Protein AF-A0AA95KIW7-F1 (afdb_monomer_lite)

Foldseek 3Di:
DDDDDDDDDDDDDDDPCPDDDDPPVPQDWADDDPLLVVLVCVVQVPDPVFDWDWTWTDPPPPNDDDQQIKIWTAGPPPRPDIGIDGQHPVSVVVSVVD

pLDDT: mean 78.51, std 19.01, range [38.72, 96.56]

Organism: NCBI:txid3080823

Structure (mmCIF, N/CA/C/O backbone):
data_AF-A0AA95KIW7-F1
#
_entry.id   AF-A0AA95KIW7-F1
#
loop_
_atom_site.group_PDB
_atom_site.id
_atom_site.type_symbol
_atom_site.label_atom_id
_atom_site.label_alt_id
_atom_site.label_comp_id
_atom_site.label_asym_id
_atom_site.label_entity_id
_atom_site.label_seq_id
_atom_site.pdbx_PDB_ins_code
_atom_site.Cartn_x
_atom_site.Cartn_y
_atom_site.Cartn_z
_atom_site.occupancy
_atom_site.B_iso_or_equiv
_atom_site.auth_seq_id
_atom_site.auth_comp_id
_atom_site.auth_asym_id
_atom_site.auth_atom_id
_atom_site.pdbx_PDB_model_num
ATOM 1 N N . MET A 1 1 ? 50.594 -19.510 -56.020 1.00 43.12 1 MET A N 1
ATOM 2 C CA . MET A 1 1 ? 49.807 -18.565 -55.201 1.00 43.12 1 MET A CA 1
ATOM 3 C C . MET A 1 1 ? 48.523 -19.266 -54.789 1.00 43.12 1 MET A C 1
ATOM 5 O O . MET A 1 1 ? 47.662 -19.480 -55.627 1.00 43.12 1 MET A O 1
ATOM 9 N N . ARG A 1 2 ? 48.451 -19.752 -53.548 1.00 44.19 2 ARG A N 1
ATOM 10 C CA . ARG A 1 2 ? 47.260 -20.394 -52.978 1.00 44.19 2 ARG A CA 1
ATOM 11 C C . ARG A 1 2 ? 46.838 -19.567 -51.773 1.00 44.19 2 ARG A C 1
ATOM 13 O O . ARG A 1 2 ? 47.629 -19.457 -50.846 1.00 44.19 2 ARG A O 1
ATOM 20 N N . SER A 1 3 ? 45.632 -19.016 -51.808 1.00 38.72 3 SER A N 1
ATOM 21 C CA . SER A 1 3 ? 44.760 -18.973 -50.635 1.00 38.72 3 SER A CA 1
ATOM 22 C C . SER A 1 3 ? 43.373 -18.510 -51.061 1.00 38.72 3 SER A C 1
ATOM 24 O O . SER A 1 3 ? 43.147 -17.344 -51.368 1.00 38.72 3 SER A O 1
ATOM 26 N N . THR A 1 4 ? 42.457 -19.464 -51.116 1.00 46.97 4 THR A N 1
ATOM 27 C CA . THR A 1 4 ? 41.015 -19.247 -51.004 1.00 46.97 4 THR A CA 1
ATOM 28 C C . THR A 1 4 ? 40.583 -19.606 -49.586 1.00 46.97 4 THR A C 1
ATOM 30 O O . THR A 1 4 ? 41.243 -20.430 -48.954 1.00 46.97 4 THR A O 1
ATOM 33 N N . VAL A 1 5 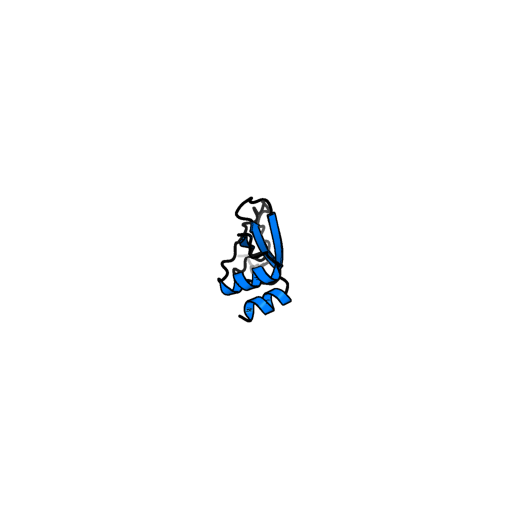? 39.392 -19.116 -49.211 1.00 44.31 5 VAL A N 1
ATOM 34 C CA . VAL A 1 5 ? 38.537 -19.530 -48.072 1.00 44.31 5 VAL A CA 1
ATOM 35 C C . VAL A 1 5 ? 38.799 -18.708 -46.791 1.00 44.31 5 VAL A C 1
ATOM 37 O O . VAL A 1 5 ? 39.944 -18.488 -46.433 1.00 44.31 5 VAL A O 1
ATOM 40 N N . CYS A 1 6 ? 37.826 -18.168 -46.046 1.00 42.78 6 CYS A N 1
ATOM 41 C CA . CYS A 1 6 ? 36.367 -18.313 -46.012 1.00 42.78 6 CYS A CA 1
ATOM 42 C C . CYS A 1 6 ? 35.715 -16.993 -45.559 1.00 42.78 6 CYS A C 1
ATOM 44 O O . CYS A 1 6 ? 36.309 -16.239 -44.791 1.00 42.78 6 CYS A O 1
ATOM 46 N N . LEU A 1 7 ? 34.469 -16.770 -45.973 1.00 45.66 7 LEU A N 1
ATOM 47 C CA . LEU A 1 7 ? 33.577 -15.706 -45.509 1.00 45.66 7 LEU A CA 1
ATOM 48 C C . LEU A 1 7 ? 33.305 -15.841 -44.000 1.00 45.66 7 LEU A C 1
ATOM 50 O O . LEU A 1 7 ? 32.791 -16.864 -43.548 1.00 45.66 7 LEU A O 1
ATOM 54 N N . GLY A 1 8 ? 33.627 -14.800 -43.230 1.00 45.19 8 GLY A N 1
ATOM 55 C CA . GLY A 1 8 ? 33.274 -14.691 -41.815 1.00 45.19 8 GLY A CA 1
ATOM 56 C C . GLY A 1 8 ? 31.773 -14.458 -41.640 1.00 45.19 8 GLY A C 1
ATOM 57 O O . GLY A 1 8 ? 31.283 -13.348 -41.828 1.00 45.19 8 GLY A O 1
ATOM 58 N N . LEU A 1 9 ? 31.053 -15.526 -41.304 1.00 50.41 9 LEU A N 1
ATOM 59 C CA . LEU A 1 9 ? 29.640 -15.538 -40.926 1.00 50.41 9 LEU A CA 1
ATOM 60 C C . LEU A 1 9 ? 29.429 -14.774 -39.594 1.00 50.41 9 LEU A C 1
ATOM 62 O O . LEU A 1 9 ? 30.190 -15.013 -38.653 1.00 50.41 9 LEU A O 1
ATOM 66 N N . PRO A 1 10 ? 28.416 -13.893 -39.456 1.00 52.34 10 PRO A N 1
ATOM 67 C CA . PRO A 1 10 ? 28.170 -13.173 -38.212 1.00 52.34 10 PRO A CA 1
ATOM 68 C C . PRO A 1 10 ? 27.380 -14.070 -37.250 1.00 52.34 10 PRO A C 1
ATOM 70 O O . PRO A 1 10 ? 26.195 -14.326 -37.459 1.00 52.34 10 PRO A O 1
ATOM 73 N N . LEU A 1 11 ? 28.024 -14.556 -36.187 1.00 43.88 11 LEU A N 1
ATOM 74 C CA . LEU A 1 11 ? 27.337 -15.283 -35.120 1.00 43.88 11 LEU A CA 1
ATOM 75 C C . LEU A 1 11 ? 26.895 -14.295 -34.031 1.00 43.88 11 LEU A C 1
ATOM 77 O O . LEU A 1 11 ? 27.637 -13.980 -33.104 1.00 43.88 11 LEU A O 1
ATOM 81 N N . ILE A 1 12 ? 25.672 -13.792 -34.160 1.00 58.78 12 ILE A N 1
ATOM 82 C CA . ILE A 1 12 ? 24.940 -13.161 -33.059 1.00 58.78 12 ILE A CA 1
ATOM 83 C C . ILE A 1 12 ? 24.338 -14.298 -32.230 1.00 58.78 12 ILE A C 1
ATOM 85 O O . ILE A 1 12 ? 23.414 -14.942 -32.715 1.00 58.78 12 ILE A O 1
ATOM 89 N N . LEU A 1 13 ? 24.824 -14.554 -31.010 1.00 40.91 13 LEU A N 1
ATOM 90 C CA . LEU A 1 13 ? 24.014 -15.215 -29.978 1.00 40.91 13 LEU A CA 1
ATOM 91 C C . LEU A 1 13 ? 24.609 -15.021 -28.572 1.00 40.91 13 LEU A C 1
ATOM 93 O O . LEU A 1 13 ? 25.554 -15.693 -28.182 1.00 40.91 13 LEU A O 1
ATOM 97 N N . SER A 1 14 ? 24.023 -14.056 -27.856 1.00 51.09 14 SER A N 1
ATOM 98 C CA . SER A 1 14 ? 23.753 -14.024 -26.408 1.00 51.09 14 SER A CA 1
ATOM 99 C C . SER A 1 14 ? 24.753 -14.654 -25.427 1.00 51.09 14 SER A C 1
ATOM 101 O O . SER A 1 14 ? 24.881 -15.871 -25.382 1.00 51.09 14 SER A O 1
ATOM 103 N N . LEU A 1 15 ? 25.225 -13.852 -24.467 1.00 46.22 15 LEU A N 1
ATOM 104 C CA . LEU A 1 15 ? 24.815 -14.005 -23.062 1.00 46.22 15 LEU A CA 1
ATOM 105 C C . LEU A 1 15 ? 25.258 -12.757 -22.287 1.00 46.22 15 LEU A C 1
ATOM 107 O O . LEU A 1 15 ? 26.436 -12.588 -21.981 1.00 46.22 15 LEU A O 1
ATOM 111 N N . ALA A 1 16 ? 24.322 -11.857 -21.982 1.00 50.41 16 ALA A N 1
ATOM 112 C CA . ALA A 1 16 ? 24.562 -10.840 -20.968 1.00 50.41 16 ALA A CA 1
ATOM 113 C C . ALA A 1 16 ? 24.637 -11.560 -19.616 1.00 50.41 16 ALA A C 1
ATOM 115 O O . ALA A 1 16 ? 23.622 -11.815 -18.973 1.00 50.41 16 ALA A O 1
ATOM 116 N N . ILE A 1 17 ? 25.845 -11.952 -19.218 1.00 53.81 17 ILE A N 1
ATOM 117 C CA . ILE A 1 17 ? 26.122 -12.381 -17.853 1.00 53.81 17 ILE A CA 1
ATOM 118 C C . ILE A 1 17 ? 26.150 -11.094 -17.031 1.00 53.81 17 ILE A C 1
ATOM 120 O O . ILE A 1 17 ? 27.190 -10.456 -16.897 1.00 53.81 17 ILE A O 1
ATOM 124 N N . PHE A 1 18 ? 24.991 -10.671 -16.527 1.00 52.19 18 PHE A N 1
ATOM 125 C CA . PHE A 1 18 ? 24.966 -9.789 -15.368 1.00 52.19 18 PHE A CA 1
ATOM 126 C C . PHE A 1 18 ? 25.319 -10.662 -14.161 1.00 52.19 18 PHE A C 1
ATOM 128 O O . PHE A 1 18 ? 24.531 -11.551 -13.824 1.00 52.19 18 PHE A O 1
ATOM 135 N N . PRO A 1 19 ? 26.506 -10.497 -13.544 1.00 49.03 19 PRO A N 1
ATOM 136 C CA . PRO A 1 19 ? 26.845 -11.258 -12.358 1.00 49.03 19 PRO A CA 1
ATOM 137 C C . PRO A 1 19 ? 25.827 -10.933 -11.266 1.00 49.03 19 PRO A C 1
ATOM 139 O O . PRO A 1 19 ? 25.657 -9.793 -10.837 1.00 49.03 19 PRO A O 1
ATOM 142 N N . SER A 1 20 ? 25.129 -11.981 -10.846 1.00 58.53 20 SER A N 1
ATOM 143 C CA . SER A 1 20 ? 24.309 -12.032 -9.652 1.00 58.53 20 SER A CA 1
ATOM 144 C C . SER A 1 20 ? 25.179 -11.726 -8.435 1.00 58.53 20 SER A C 1
ATOM 146 O O . SER A 1 20 ? 25.862 -12.602 -7.907 1.00 58.53 20 SER A O 1
ATOM 148 N N . SER A 1 21 ? 25.148 -10.486 -7.970 1.00 47.22 21 SER A N 1
ATOM 149 C CA . SER A 1 21 ? 25.673 -10.121 -6.660 1.00 47.22 21 SER A CA 1
ATOM 150 C C . SER A 1 21 ? 24.681 -9.180 -6.001 1.00 47.22 21 SER A C 1
ATOM 152 O O . SER A 1 21 ? 24.646 -7.991 -6.303 1.00 47.22 21 SER A O 1
ATOM 154 N N . SER A 1 22 ? 23.839 -9.778 -5.150 1.00 53.31 22 SER A N 1
ATOM 155 C CA . SER A 1 22 ? 22.996 -9.131 -4.141 1.00 53.31 22 SER A CA 1
ATOM 156 C C . SER A 1 22 ? 22.334 -7.839 -4.615 1.00 53.31 22 SER A C 1
ATOM 158 O O . SER A 1 22 ? 22.822 -6.744 -4.336 1.00 53.31 22 SER A O 1
ATOM 160 N N . MET A 1 23 ? 21.190 -7.971 -5.288 1.00 48.25 23 MET A N 1
ATOM 161 C CA . MET A 1 23 ? 20.262 -6.860 -5.450 1.00 48.25 23 MET A CA 1
ATOM 162 C C . MET A 1 23 ? 19.826 -6.460 -4.038 1.00 48.25 23 MET A C 1
ATOM 164 O O . MET A 1 23 ? 18.885 -7.022 -3.483 1.00 48.25 23 MET A O 1
ATOM 168 N N . ALA A 1 24 ? 20.550 -5.527 -3.412 1.00 45.06 24 ALA A N 1
ATOM 169 C CA . ALA A 1 24 ? 19.929 -4.630 -2.460 1.00 45.06 24 ALA A CA 1
ATOM 170 C C . ALA A 1 24 ? 18.703 -4.141 -3.217 1.00 45.06 24 ALA A C 1
ATOM 172 O O . ALA A 1 24 ? 18.863 -3.492 -4.249 1.00 45.06 24 ALA A O 1
ATOM 173 N N . ALA A 1 25 ? 17.516 -4.613 -2.830 1.00 52.12 25 ALA A N 1
ATOM 174 C CA . ALA A 1 25 ? 16.284 -4.192 -3.461 1.00 52.12 25 ALA A CA 1
ATOM 175 C C . ALA A 1 25 ? 16.282 -2.676 -3.309 1.00 52.12 25 ALA A C 1
ATOM 177 O O . ALA A 1 25 ? 16.066 -2.164 -2.209 1.00 52.12 25 ALA A O 1
ATOM 178 N N . ILE A 1 26 ? 16.665 -1.964 -4.371 1.00 52.75 26 ILE A N 1
ATOM 179 C CA . ILE A 1 26 ? 16.582 -0.518 -4.405 1.00 52.75 26 ILE A CA 1
ATOM 180 C C . ILE A 1 26 ? 15.091 -0.308 -4.258 1.00 52.75 26 ILE A C 1
ATOM 182 O O . ILE A 1 26 ? 14.323 -0.665 -5.137 1.00 52.75 26 ILE A O 1
ATOM 186 N N . LYS A 1 27 ? 14.645 0.093 -3.074 1.00 63.16 27 LYS A N 1
ATOM 187 C CA . LYS A 1 27 ? 13.221 0.216 -2.815 1.00 63.16 27 LYS A CA 1
ATOM 188 C C . LYS A 1 27 ? 12.764 1.469 -3.545 1.00 63.16 27 LYS A C 1
ATOM 190 O O . LYS A 1 27 ? 12.904 2.573 -3.020 1.00 63.16 27 LYS A O 1
ATOM 195 N N . ALA A 1 28 ? 12.336 1.318 -4.793 1.00 79.25 28 ALA A N 1
ATOM 196 C CA . ALA A 1 28 ? 11.876 2.432 -5.595 1.00 79.25 28 ALA A CA 1
ATOM 197 C C . ALA A 1 28 ? 10.558 2.921 -4.988 1.00 79.25 28 ALA A C 1
ATOM 199 O O . ALA A 1 28 ? 9.588 2.184 -4.866 1.00 79.25 28 ALA A O 1
ATOM 200 N N . THR A 1 29 ? 10.552 4.157 -4.496 1.00 86.38 29 THR A N 1
ATOM 201 C CA . THR A 1 29 ? 9.348 4.765 -3.926 1.00 86.38 29 THR A CA 1
ATOM 202 C C . THR A 1 29 ? 8.664 5.592 -5.000 1.00 86.38 29 THR A C 1
ATOM 204 O O . THR A 1 29 ? 9.269 6.519 -5.541 1.00 86.38 29 THR A O 1
ATOM 207 N N . LEU A 1 30 ? 7.398 5.293 -5.285 1.00 89.62 30 LEU A N 1
ATOM 208 C CA . LEU A 1 30 ? 6.594 6.081 -6.209 1.00 89.62 30 LEU A CA 1
ATOM 209 C C . LEU A 1 30 ? 6.140 7.381 -5.556 1.00 89.62 30 LEU A C 1
ATOM 211 O O . LEU A 1 30 ? 5.604 7.401 -4.444 1.00 89.62 30 LEU A O 1
ATOM 215 N N . LYS A 1 31 ? 6.290 8.480 -6.296 1.00 87.88 31 LYS A N 1
ATOM 216 C CA . LYS A 1 31 ? 5.654 9.748 -5.953 1.00 87.88 31 LYS A CA 1
ATOM 217 C C . LYS A 1 31 ? 4.216 9.729 -6.463 1.00 87.88 31 LYS A C 1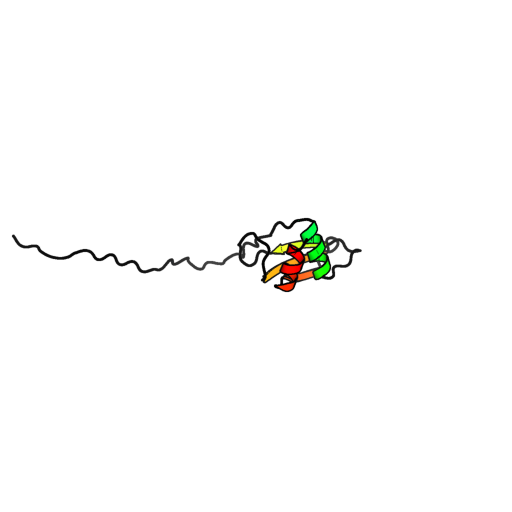
ATOM 219 O O . LYS A 1 31 ? 3.982 9.794 -7.665 1.00 87.88 31 LYS A O 1
ATOM 224 N N . ILE A 1 32 ? 3.266 9.671 -5.540 1.00 89.94 32 ILE A N 1
ATOM 225 C CA . ILE A 1 32 ? 1.831 9.733 -5.833 1.00 89.94 32 ILE A CA 1
ATOM 226 C C . ILE A 1 32 ? 1.283 11.144 -5.598 1.00 89.94 32 ILE A C 1
ATOM 228 O O . ILE A 1 32 ? 1.873 11.952 -4.879 1.00 89.94 32 ILE A O 1
ATOM 232 N N . THR A 1 33 ? 0.148 11.455 -6.219 1.00 91.00 33 THR A N 1
ATOM 233 C CA . THR A 1 33 ? -0.576 12.712 -5.972 1.00 91.00 33 THR A CA 1
ATOM 234 C C . THR A 1 33 ? -1.392 12.645 -4.675 1.00 91.00 33 THR A C 1
ATOM 236 O O . THR A 1 33 ? -1.743 11.561 -4.209 1.00 91.00 33 THR A O 1
ATOM 239 N N . ALA A 1 34 ? -1.771 13.801 -4.117 1.00 89.62 34 ALA A N 1
ATOM 240 C CA . ALA A 1 34 ? -2.591 13.875 -2.899 1.00 89.62 34 ALA A CA 1
ATOM 241 C C . ALA A 1 34 ? -3.971 13.195 -3.051 1.00 89.62 34 ALA A C 1
ATOM 243 O O . ALA A 1 34 ? -4.490 12.588 -2.108 1.00 89.62 34 ALA A O 1
ATOM 244 N N . ASN A 1 35 ? -4.558 13.250 -4.252 1.00 90.75 35 ASN A N 1
ATOM 245 C CA . ASN A 1 35 ? -5.825 12.581 -4.550 1.00 90.75 35 ASN A CA 1
ATOM 246 C C . ASN A 1 35 ? -5.656 11.057 -4.529 1.00 90.75 35 ASN A C 1
ATOM 248 O O . ASN A 1 35 ? -6.430 10.359 -3.873 1.00 90.75 35 ASN A O 1
ATOM 252 N N . GLN A 1 36 ? -4.611 10.546 -5.189 1.00 92.31 36 GLN A N 1
ATOM 253 C CA . GLN A 1 36 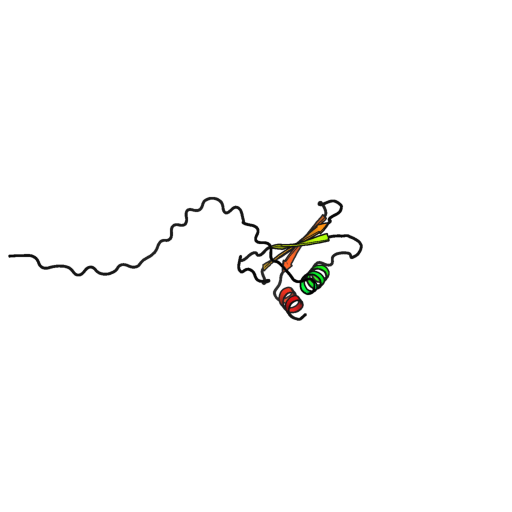? -4.291 9.116 -5.190 1.00 92.31 36 GLN A CA 1
ATOM 254 C C . GLN A 1 36 ? -3.980 8.619 -3.778 1.00 92.31 36 GLN A C 1
ATOM 256 O O . GLN A 1 36 ? -4.501 7.588 -3.364 1.00 92.31 36 GLN A O 1
ATOM 261 N N . GLU A 1 37 ? -3.210 9.386 -3.005 1.00 91.44 37 GLU A N 1
ATOM 262 C CA . GLU A 1 37 ? -2.944 9.100 -1.597 1.00 91.44 37 GLU A CA 1
ATOM 263 C C . GLU A 1 37 ? -4.243 8.965 -0.793 1.00 91.44 37 GLU A C 1
ATOM 265 O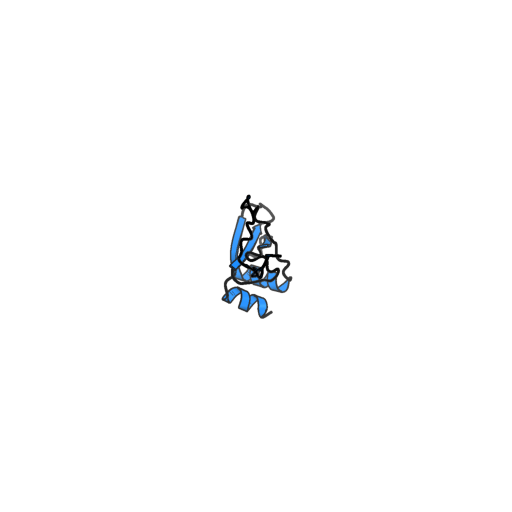 O . GLU A 1 37 ? -4.425 7.983 -0.076 1.00 91.44 37 GLU A O 1
ATOM 270 N N . THR A 1 38 ? -5.185 9.896 -0.953 1.00 91.50 38 THR A N 1
ATOM 271 C CA . THR A 1 38 ? -6.481 9.846 -0.258 1.00 91.50 38 THR A CA 1
ATOM 272 C C . THR A 1 38 ? -7.254 8.567 -0.581 1.00 91.50 38 THR A C 1
ATOM 274 O O . THR A 1 38 ? -7.850 7.955 0.309 1.00 91.50 38 THR A O 1
ATOM 277 N N . VAL A 1 39 ? -7.242 8.137 -1.843 1.00 94.00 39 VAL A N 1
ATOM 278 C CA . VAL A 1 39 ? -7.907 6.899 -2.265 1.00 94.00 39 VAL A CA 1
ATOM 279 C C . VAL A 1 39 ? -7.194 5.667 -1.712 1.00 94.00 39 VAL A C 1
ATOM 281 O O . VAL A 1 39 ? -7.856 4.787 -1.163 1.00 94.00 39 VAL A O 1
ATOM 284 N N . ILE A 1 40 ? -5.862 5.623 -1.760 1.00 93.19 40 ILE A N 1
ATOM 285 C CA . ILE A 1 40 ? -5.075 4.510 -1.211 1.00 93.19 40 ILE A CA 1
ATOM 286 C C . ILE A 1 40 ? -5.316 4.369 0.298 1.00 93.19 40 ILE A C 1
ATOM 288 O O . ILE A 1 40 ? -5.543 3.262 0.785 1.00 93.19 40 ILE A O 1
ATOM 292 N N . ARG A 1 41 ? -5.378 5.480 1.044 1.00 93.38 41 ARG A N 1
ATOM 293 C CA . ARG A 1 41 ? -5.703 5.466 2.483 1.00 93.38 41 ARG A CA 1
ATOM 294 C C . ARG A 1 41 ? -7.077 4.847 2.768 1.00 93.38 41 ARG A C 1
ATOM 296 O O . ARG A 1 41 ? -7.220 4.131 3.759 1.00 93.38 41 ARG A O 1
ATOM 303 N N . LYS A 1 42 ? -8.070 5.088 1.902 1.00 93.56 42 LYS A N 1
ATOM 304 C CA . LYS A 1 42 ? -9.407 4.472 2.000 1.00 93.56 42 LYS A CA 1
ATOM 305 C C . LYS A 1 42 ? -9.370 2.977 1.689 1.00 93.56 42 LYS A C 1
ATOM 307 O O . LYS A 1 42 ? -9.972 2.205 2.427 1.00 93.56 42 LYS A O 1
ATOM 312 N N . ILE A 1 43 ? -8.648 2.570 0.643 1.00 93.62 43 ILE A N 1
ATOM 313 C CA . ILE A 1 43 ? -8.471 1.155 0.266 1.00 93.62 43 ILE A CA 1
ATOM 314 C C . ILE A 1 43 ? -7.832 0.371 1.418 1.00 93.62 43 ILE A C 1
ATOM 316 O O . ILE A 1 43 ? -8.307 -0.699 1.782 1.00 93.62 43 ILE A O 1
ATOM 320 N N . MET A 1 44 ? -6.814 0.948 2.057 1.00 93.38 44 MET A N 1
ATOM 321 C CA . MET A 1 44 ? -6.125 0.361 3.211 1.00 93.38 44 MET A CA 1
ATOM 322 C C . MET A 1 44 ? -6.915 0.457 4.530 1.00 93.38 44 MET A C 1
ATOM 324 O O . MET A 1 44 ? -6.406 0.043 5.575 1.00 93.38 44 MET A O 1
ATOM 328 N N . ASN A 1 45 ? -8.131 1.021 4.507 1.00 93.19 45 ASN A N 1
ATOM 329 C CA . ASN A 1 45 ? -8.988 1.243 5.673 1.00 93.19 45 ASN A CA 1
ATOM 330 C C . ASN A 1 45 ? -8.229 1.873 6.861 1.00 93.19 45 ASN A C 1
ATOM 332 O O . ASN A 1 45 ? -8.262 1.379 7.994 1.00 93.19 45 ASN A O 1
ATOM 336 N N . LEU A 1 46 ? -7.459 2.933 6.586 1.00 90.25 46 LEU A N 1
ATOM 337 C CA . LEU A 1 46 ? -6.666 3.600 7.615 1.00 90.25 46 LEU A CA 1
ATOM 338 C C . LEU A 1 46 ? -7.561 4.493 8.485 1.00 90.25 46 LEU A C 1
ATOM 340 O O . LEU A 1 46 ? -8.316 5.309 7.948 1.00 90.25 46 LEU A O 1
ATOM 344 N N . PRO A 1 47 ? -7.480 4.380 9.821 1.00 86.12 47 PRO A N 1
ATOM 345 C CA . PRO A 1 47 ? -8.278 5.210 10.708 1.00 86.12 47 PRO A CA 1
ATOM 346 C C . PRO A 1 47 ? -7.821 6.675 10.644 1.00 86.12 47 PRO A C 1
ATOM 348 O O . PRO A 1 47 ? -6.630 6.976 10.664 1.00 86.12 47 PRO A O 1
ATOM 351 N N . ILE A 1 48 ? -8.788 7.594 10.588 1.00 83.75 48 ILE A N 1
ATOM 352 C CA . ILE A 1 48 ? -8.555 9.037 10.375 1.00 83.75 48 ILE A CA 1
ATOM 353 C C . ILE A 1 48 ? -7.910 9.708 11.602 1.00 83.75 48 ILE A C 1
ATOM 355 O O . ILE A 1 48 ? -7.249 10.734 11.482 1.00 83.75 48 ILE A O 1
ATOM 359 N N . ASN A 1 49 ? -8.078 9.128 12.792 1.00 85.81 49 ASN A N 1
ATOM 360 C CA . ASN A 1 49 ? -7.550 9.668 14.049 1.00 85.81 49 ASN A CA 1
ATOM 361 C C . ASN A 1 49 ? -6.060 9.360 14.287 1.00 85.81 49 ASN A C 1
ATOM 363 O O . ASN A 1 49 ? -5.497 9.830 15.275 1.00 85.81 49 ASN A O 1
ATOM 367 N N . ILE A 1 50 ? -5.425 8.574 13.415 1.00 84.00 50 ILE A N 1
ATOM 368 C CA . ILE A 1 50 ? -4.008 8.227 13.503 1.00 84.00 50 ILE A CA 1
ATOM 369 C C . ILE A 1 50 ? -3.287 8.811 12.291 1.00 84.00 50 ILE A C 1
ATOM 371 O O . ILE A 1 50 ? -3.689 8.617 11.144 1.00 84.00 50 ILE A O 1
ATOM 375 N N . ILE A 1 51 ? -2.181 9.505 12.551 1.00 87.25 51 ILE A N 1
ATOM 376 C CA . ILE A 1 51 ? -1.309 10.013 11.496 1.00 87.25 51 ILE A CA 1
ATOM 377 C C . ILE A 1 51 ? -0.469 8.843 10.980 1.00 87.25 51 ILE A C 1
ATOM 379 O O . ILE A 1 51 ? 0.334 8.272 11.718 1.00 87.25 51 ILE A O 1
ATOM 383 N N . TYR A 1 52 ? -0.671 8.491 9.711 1.00 87.62 52 TYR A N 1
ATOM 384 C CA . TYR A 1 52 ? 0.156 7.523 8.994 1.00 87.62 52 TYR A CA 1
ATOM 385 C C . TYR A 1 52 ? 0.978 8.227 7.920 1.00 87.62 52 TYR A C 1
ATOM 387 O O . TYR A 1 52 ? 0.424 8.984 7.118 1.00 87.62 52 TYR A O 1
ATOM 395 N N . THR A 1 53 ? 2.257 7.884 7.829 1.00 89.94 53 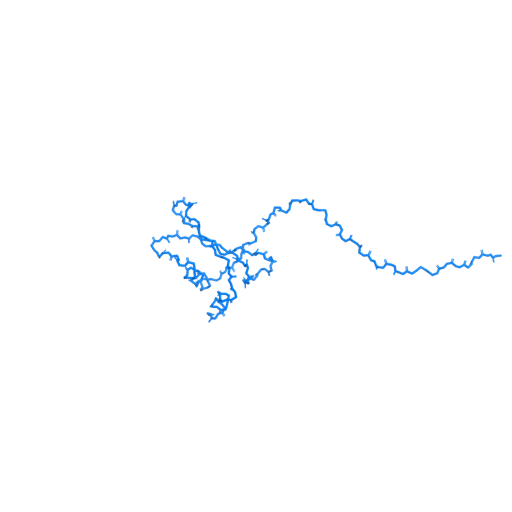THR A N 1
ATOM 396 C CA . THR A 1 53 ? 3.094 8.145 6.657 1.00 89.94 53 THR A CA 1
ATOM 397 C C . THR A 1 53 ? 2.810 7.067 5.613 1.00 89.94 53 THR A C 1
ATOM 399 O O . THR A 1 53 ? 2.994 5.885 5.905 1.00 89.94 53 THR A O 1
ATOM 402 N N . LEU A 1 54 ? 2.346 7.454 4.420 1.00 91.56 54 LEU A N 1
ATOM 403 C CA . LEU A 1 54 ? 2.083 6.533 3.312 1.00 91.56 54 LEU A CA 1
ATOM 404 C C . LEU A 1 54 ? 3.238 6.570 2.306 1.00 91.56 54 LEU A C 1
ATOM 406 O O . LEU A 1 54 ? 3.665 7.639 1.880 1.00 91.56 54 LEU A O 1
ATOM 410 N N . ILE A 1 55 ? 3.711 5.394 1.913 1.00 92.38 55 ILE A N 1
ATOM 411 C CA . ILE A 1 55 ? 4.741 5.179 0.899 1.00 92.38 55 ILE A CA 1
ATOM 412 C C . ILE A 1 55 ? 4.217 4.111 -0.056 1.00 92.38 55 ILE A C 1
ATOM 414 O O . ILE A 1 55 ? 3.643 3.125 0.394 1.00 92.38 55 ILE A O 1
ATOM 418 N N . VAL A 1 56 ? 4.428 4.269 -1.361 1.00 93.06 56 VAL A N 1
ATOM 419 C CA . VAL A 1 56 ? 4.142 3.208 -2.334 1.00 93.06 56 VAL A CA 1
ATOM 420 C C . VAL A 1 56 ? 5.455 2.702 -2.905 1.00 93.06 56 VAL A C 1
ATOM 422 O O . VAL A 1 56 ? 6.243 3.484 -3.429 1.00 93.06 56 VAL A O 1
ATOM 425 N N . ASN A 1 57 ? 5.698 1.404 -2.762 1.00 93.00 57 ASN A N 1
ATOM 426 C CA . ASN A 1 57 ? 6.831 0.724 -3.361 1.00 93.00 57 ASN A CA 1
ATOM 427 C C . ASN A 1 57 ? 6.497 0.337 -4.802 1.00 93.00 57 ASN A C 1
ATOM 429 O O . ASN A 1 57 ? 5.526 -0.389 -5.018 1.00 93.00 57 ASN A O 1
ATOM 433 N N . ASP A 1 58 ? 7.325 0.807 -5.724 1.00 91.38 58 ASP A N 1
ATOM 434 C CA . ASP A 1 58 ? 7.361 0.417 -7.127 1.00 91.38 58 ASP A CA 1
ATOM 435 C C . ASP A 1 58 ? 7.965 -0.989 -7.219 1.00 91.38 58 ASP A C 1
ATOM 437 O O . ASP A 1 58 ? 9.170 -1.180 -7.024 1.00 91.38 58 ASP A O 1
ATOM 441 N N . SER A 1 59 ? 7.117 -1.993 -7.412 1.00 88.44 59 SER A N 1
ATOM 442 C CA . SER A 1 59 ? 7.561 -3.390 -7.419 1.00 88.44 59 SER A CA 1
ATOM 443 C C . SER A 1 59 ? 8.214 -3.780 -8.746 1.00 88.44 59 SER A C 1
ATOM 445 O O . SER A 1 59 ? 9.009 -4.722 -8.775 1.00 88.44 59 SER A O 1
ATOM 447 N N . ASP A 1 60 ? 7.874 -3.087 -9.834 1.00 88.69 60 ASP A N 1
ATOM 448 C CA . ASP A 1 60 ? 8.334 -3.390 -11.192 1.00 88.69 60 ASP A CA 1
ATOM 449 C C . ASP A 1 60 ? 9.303 -2.343 -11.768 1.00 88.69 60 ASP A C 1
ATOM 451 O O . ASP A 1 60 ? 9.839 -2.537 -12.862 1.00 88.69 60 ASP A O 1
ATOM 455 N N . PHE A 1 61 ? 9.601 -1.294 -10.995 1.00 87.50 61 PHE A N 1
ATOM 456 C CA . PHE A 1 61 ? 10.568 -0.239 -11.300 1.00 87.50 61 PHE A CA 1
ATOM 457 C C . PHE A 1 61 ? 10.213 0.595 -12.534 1.00 87.50 61 PHE A C 1
ATOM 459 O O . PHE A 1 61 ? 11.100 1.164 -13.180 1.00 87.50 61 PHE A O 1
ATOM 466 N N . ASN A 1 62 ? 8.931 0.676 -12.891 1.00 87.38 62 ASN A N 1
ATOM 467 C CA . ASN A 1 62 ? 8.502 1.380 -14.096 1.00 87.38 62 ASN A CA 1
ATOM 468 C C . ASN A 1 62 ? 8.164 2.868 -13.865 1.00 87.38 62 ASN A C 1
ATOM 470 O O . ASN A 1 62 ? 7.873 3.596 -14.824 1.00 87.38 62 ASN A O 1
ATOM 474 N N . GLY A 1 63 ? 8.213 3.334 -12.612 1.00 87.56 63 GLY A N 1
ATOM 475 C CA . GLY A 1 63 ? 7.970 4.721 -12.219 1.00 87.56 63 GLY A CA 1
ATOM 476 C C . GLY A 1 63 ? 6.502 5.151 -12.279 1.00 87.56 63 GLY A C 1
ATOM 477 O O . GLY A 1 63 ? 6.212 6.348 -12.206 1.00 87.56 63 GLY A O 1
ATOM 478 N N . LYS A 1 64 ? 5.567 4.211 -12.435 1.00 89.19 64 LYS A N 1
ATOM 479 C CA . LYS A 1 64 ? 4.123 4.444 -12.516 1.00 89.19 64 LYS A CA 1
ATOM 480 C C . LYS A 1 64 ? 3.395 3.511 -11.559 1.00 89.19 64 LYS A C 1
ATOM 482 O O . LYS A 1 64 ? 3.829 2.401 -11.304 1.00 89.19 64 LYS A O 1
ATOM 487 N N . LEU A 1 65 ? 2.235 3.960 -11.091 1.00 90.81 65 LEU A N 1
ATOM 488 C CA . LEU A 1 65 ? 1.391 3.162 -10.214 1.00 90.81 65 LEU A CA 1
ATOM 489 C C . LEU A 1 65 ? 0.713 2.024 -10.989 1.00 90.81 65 LEU A C 1
ATOM 491 O O . LEU A 1 65 ? -0.114 2.285 -11.867 1.00 90.81 65 LEU A O 1
ATOM 495 N N . ASN A 1 66 ? 1.029 0.783 -10.638 1.00 93.06 66 ASN A N 1
ATOM 496 C CA . ASN A 1 66 ? 0.556 -0.417 -11.313 1.00 93.06 66 ASN A CA 1
ATOM 497 C C . ASN A 1 66 ? 0.122 -1.521 -10.348 1.00 93.06 66 ASN A C 1
ATOM 499 O O . ASN A 1 66 ? 0.271 -1.463 -9.128 1.00 93.06 66 ASN A O 1
ATOM 503 N N . VAL A 1 67 ? -0.488 -2.5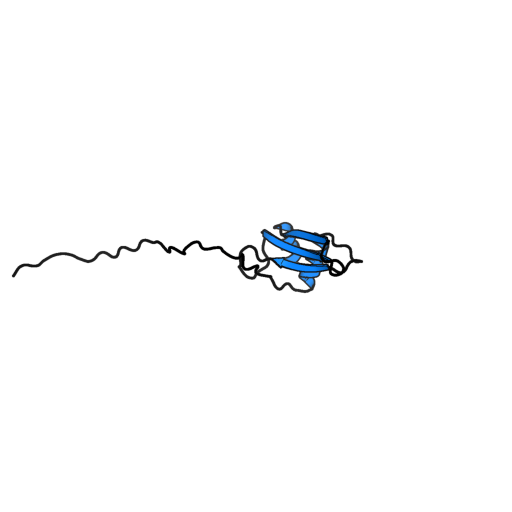48 -10.934 1.00 93.94 67 VAL A N 1
ATOM 504 C CA . VAL A 1 67 ? -0.903 -3.745 -10.206 1.00 93.94 67 VAL A CA 1
ATOM 505 C C . VAL A 1 67 ? 0.340 -4.471 -9.703 1.00 93.94 67 VAL A C 1
ATOM 507 O O . VAL A 1 67 ? 1.239 -4.756 -10.485 1.00 93.94 67 VAL A O 1
ATOM 510 N N . GLY A 1 68 ? 0.364 -4.808 -8.416 1.00 91.69 68 GLY A N 1
ATOM 511 C CA . GLY A 1 68 ? 1.515 -5.443 -7.769 1.00 91.69 68 GLY A CA 1
ATOM 512 C C . GLY A 1 68 ? 2.414 -4.481 -6.990 1.00 91.69 68 GLY A C 1
ATOM 513 O O . GLY A 1 68 ? 3.217 -4.942 -6.175 1.00 91.69 68 GLY A O 1
ATOM 514 N N . ASP A 1 69 ? 2.244 -3.167 -7.149 1.00 92.31 69 ASP A N 1
ATOM 515 C CA . ASP A 1 69 ? 2.889 -2.184 -6.277 1.00 92.31 69 ASP A CA 1
ATOM 516 C C . ASP A 1 69 ? 2.370 -2.298 -4.847 1.00 92.31 69 ASP A C 1
ATOM 518 O O . ASP A 1 69 ? 1.226 -2.692 -4.601 1.00 92.31 69 ASP A O 1
ATOM 522 N N . VAL A 1 70 ? 3.212 -1.956 -3.874 1.00 94.38 70 VAL A N 1
ATOM 523 C CA . VAL A 1 70 ? 2.893 -2.168 -2.457 1.00 94.38 70 VAL A CA 1
ATOM 524 C C . VAL A 1 70 ? 2.748 -0.836 -1.745 1.00 94.38 70 VAL A C 1
ATOM 526 O O . VAL A 1 70 ? 3.728 -0.130 -1.516 1.00 94.38 70 VAL A O 1
ATOM 529 N N . ALA A 1 71 ? 1.527 -0.514 -1.331 1.00 94.25 71 ALA A N 1
ATOM 530 C CA . ALA A 1 71 ? 1.263 0.607 -0.446 1.00 94.25 71 ALA A CA 1
ATOM 531 C C . ALA A 1 71 ? 1.600 0.221 1.000 1.00 94.25 71 ALA A C 1
ATOM 533 O O . ALA A 1 71 ? 1.170 -0.816 1.501 1.00 94.25 71 ALA A O 1
ATOM 534 N N . ILE A 1 72 ? 2.374 1.062 1.677 1.00 93.62 72 ILE A N 1
ATOM 535 C CA . ILE A 1 72 ? 2.869 0.870 3.037 1.00 93.62 72 ILE A CA 1
ATOM 536 C C . ILE A 1 72 ? 2.499 2.106 3.844 1.00 93.62 72 ILE A C 1
ATOM 538 O O . ILE A 1 72 ? 2.937 3.212 3.536 1.00 93.62 72 ILE A O 1
ATOM 542 N N . ALA A 1 73 ? 1.704 1.918 4.889 1.00 92.62 73 ALA A N 1
ATOM 543 C CA . ALA A 1 73 ? 1.305 2.967 5.808 1.00 92.62 73 ALA A CA 1
ATOM 544 C C . ALA A 1 73 ? 1.922 2.697 7.179 1.00 92.62 73 ALA A C 1
ATOM 546 O O . ALA A 1 73 ? 1.614 1.682 7.799 1.00 92.62 73 ALA A O 1
ATOM 547 N N . THR A 1 74 ? 2.758 3.608 7.665 1.00 91.69 74 THR A N 1
ATOM 548 C CA . THR A 1 74 ? 3.410 3.494 8.977 1.00 91.69 74 THR A CA 1
ATOM 549 C C . THR A 1 74 ? 2.893 4.574 9.909 1.00 91.69 74 THR A C 1
ATOM 551 O O . THR A 1 74 ? 2.915 5.755 9.563 1.00 91.69 74 THR A O 1
ATOM 554 N N . ASN A 1 75 ? 2.420 4.178 11.089 1.00 89.25 75 ASN A N 1
ATOM 555 C CA . ASN A 1 75 ? 1.961 5.104 12.116 1.00 89.25 75 ASN A CA 1
ATOM 556 C C . ASN A 1 75 ? 3.121 5.989 12.590 1.00 89.25 75 ASN A C 1
ATOM 558 O O . ASN A 1 75 ? 4.106 5.506 13.147 1.00 89.25 75 ASN A O 1
ATOM 562 N N . THR A 1 76 ? 2.981 7.296 12.393 1.00 84.88 76 THR A N 1
ATOM 563 C CA . THR A 1 76 ? 4.041 8.280 12.631 1.00 84.88 76 THR A CA 1
ATOM 564 C C . THR A 1 76 ? 4.373 8.442 14.119 1.00 84.88 76 THR A C 1
ATOM 566 O O . THR A 1 76 ? 5.476 8.861 14.458 1.00 84.88 76 THR A O 1
ATOM 569 N N . LYS A 1 77 ? 3.447 8.110 15.032 1.00 82.50 77 LYS A N 1
ATOM 570 C CA . LYS A 1 77 ? 3.640 8.309 16.478 1.00 82.50 77 LYS A CA 1
ATOM 571 C C . LYS A 1 77 ? 4.544 7.253 17.108 1.00 82.50 77 LYS A C 1
ATOM 573 O O . LYS A 1 77 ? 5.302 7.571 18.018 1.00 82.50 77 LYS A O 1
ATOM 578 N N . ASN A 1 78 ? 4.415 5.999 16.685 1.00 77.12 78 ASN A N 1
ATOM 579 C CA . ASN A 1 78 ? 5.092 4.870 17.324 1.00 77.12 78 ASN A CA 1
ATOM 580 C C . ASN A 1 78 ? 5.975 4.057 16.369 1.00 77.12 78 ASN A C 1
ATOM 582 O O . ASN A 1 78 ? 6.749 3.245 16.858 1.00 77.12 78 ASN A O 1
ATOM 586 N N . ASN A 1 79 ? 5.902 4.267 15.048 1.00 76.31 79 ASN A N 1
ATOM 587 C CA . ASN A 1 79 ? 6.649 3.517 14.027 1.00 76.31 79 ASN A CA 1
ATOM 588 C C . ASN A 1 79 ? 6.531 1.983 14.140 1.00 76.31 79 ASN A C 1
ATOM 590 O O . ASN A 1 79 ? 7.348 1.261 13.576 1.00 76.31 79 ASN A O 1
ATOM 594 N N . THR A 1 80 ? 5.529 1.476 14.861 1.00 76.31 80 THR A N 1
ATOM 595 C CA . THR A 1 80 ? 5.348 0.039 15.111 1.00 76.31 80 THR A CA 1
ATOM 596 C C . THR A 1 80 ? 4.109 -0.528 14.436 1.00 76.31 80 THR A C 1
ATOM 598 O O . THR A 1 80 ? 4.072 -1.717 14.134 1.00 76.31 80 THR A O 1
ATOM 601 N N . ASP A 1 81 ? 3.104 0.307 14.165 1.00 83.12 81 ASP A N 1
ATOM 602 C CA . ASP A 1 81 ? 1.925 -0.090 13.397 1.00 83.12 81 ASP A CA 1
ATOM 603 C C . ASP A 1 81 ? 2.152 0.220 11.914 1.00 83.12 81 ASP A C 1
ATOM 605 O O . ASP A 1 81 ? 1.927 1.342 11.444 1.00 83.12 81 ASP A O 1
ATOM 609 N N . THR A 1 82 ? 2.658 -0.783 11.196 1.00 89.75 82 THR A N 1
ATOM 610 C CA . THR A 1 82 ? 2.834 -0.745 9.745 1.00 89.75 82 THR A CA 1
ATOM 611 C C . THR A 1 82 ? 1.801 -1.637 9.077 1.00 89.75 82 THR A C 1
ATOM 613 O O . THR A 1 82 ? 1.763 -2.847 9.293 1.00 89.75 82 THR A O 1
ATOM 616 N N . LYS A 1 83 ? 1.003 -1.040 8.197 1.00 91.19 83 LYS A N 1
ATOM 617 C CA . LYS A 1 83 ? 0.053 -1.734 7.331 1.00 91.19 83 LYS A CA 1
ATOM 618 C C . LYS A 1 83 ? 0.596 -1.781 5.916 1.00 91.19 83 LYS A C 1
ATOM 620 O O . LYS A 1 83 ? 1.188 -0.811 5.448 1.00 91.19 83 LYS A O 1
ATOM 625 N N . GLN A 1 84 ? 0.381 -2.899 5.235 1.00 94.25 84 GLN A N 1
ATOM 626 C CA . GLN A 1 84 ? 0.787 -3.081 3.846 1.00 94.25 84 GLN A CA 1
ATOM 627 C C . GLN A 1 84 ? -0.389 -3.592 3.025 1.00 94.25 84 GLN A C 1
ATOM 629 O O . GLN A 1 84 ? -1.204 -4.366 3.525 1.00 94.25 84 GLN A O 1
ATOM 634 N N . HIS A 1 85 ? -0.468 -3.151 1.776 1.00 94.38 85 HIS A N 1
ATOM 635 C CA . HIS A 1 85 ? -1.484 -3.580 0.827 1.00 94.38 85 HIS A CA 1
ATOM 636 C C . HIS A 1 85 ? -0.887 -3.630 -0.576 1.00 94.38 85 HIS A C 1
ATOM 638 O O . HIS A 1 85 ? -0.425 -2.613 -1.095 1.00 94.38 85 HIS A O 1
ATOM 644 N N . THR A 1 86 ? -0.891 -4.812 -1.185 1.00 95.81 86 THR A N 1
ATOM 645 C CA . THR A 1 86 ? -0.528 -4.974 -2.596 1.00 95.81 86 THR A CA 1
ATOM 646 C C . THR A 1 86 ? -1.688 -4.501 -3.462 1.00 95.81 86 THR A C 1
ATOM 648 O O . THR A 1 86 ? -2.797 -5.025 -3.361 1.00 95.81 86 THR A O 1
ATOM 651 N N . LEU A 1 87 ? -1.434 -3.514 -4.318 1.00 94.81 87 LEU A N 1
ATOM 652 C CA . LEU A 1 87 ? -2.440 -2.913 -5.181 1.00 94.81 87 LEU A CA 1
ATOM 653 C C . LEU A 1 87 ? -2.923 -3.922 -6.223 1.00 94.81 87 LEU A C 1
ATOM 655 O O . LEU A 1 87 ? -2.152 -4.455 -7.022 1.00 94.81 87 LEU A O 1
ATOM 659 N N . THR A 1 88 ? -4.227 -4.171 -6.218 1.00 96.56 88 THR A N 1
ATOM 660 C CA . THR A 1 88 ? -4.899 -5.042 -7.183 1.00 96.56 88 THR A CA 1
ATOM 661 C C . THR A 1 88 ? -5.342 -4.259 -8.422 1.00 96.56 88 THR A C 1
ATOM 663 O O . THR A 1 88 ? -5.407 -3.030 -8.416 1.00 96.56 88 THR A O 1
ATOM 666 N N . ALA A 1 89 ? -5.744 -4.960 -9.487 1.00 95.56 89 ALA A N 1
ATOM 667 C CA . ALA A 1 89 ? -6.326 -4.326 -10.676 1.00 95.56 89 ALA A CA 1
ATOM 668 C C . ALA A 1 89 ? -7.544 -3.441 -10.352 1.00 95.56 89 ALA A C 1
ATOM 670 O O . ALA A 1 89 ? -7.727 -2.381 -10.951 1.00 95.56 89 ALA A O 1
ATOM 671 N N . LYS A 1 90 ? -8.354 -3.850 -9.366 1.00 95.00 90 LYS A N 1
ATOM 672 C CA . LYS A 1 90 ? -9.503 -3.071 -8.894 1.00 95.00 90 LYS A CA 1
ATOM 673 C C . LYS A 1 90 ? -9.061 -1.774 -8.216 1.00 95.00 90 LYS A C 1
ATOM 675 O O . LYS A 1 90 ? -9.658 -0.732 -8.471 1.00 95.00 90 LYS A O 1
ATOM 680 N N . ASP A 1 91 ? -8.019 -1.831 -7.394 1.00 95.00 91 ASP A N 1
ATOM 681 C CA . ASP A 1 91 ? -7.484 -0.662 -6.690 1.00 95.00 91 ASP A CA 1
ATOM 682 C C . ASP A 1 91 ? -6.952 0.369 -7.682 1.00 95.00 91 ASP A C 1
ATOM 684 O O . ASP A 1 91 ? -7.352 1.529 -7.640 1.00 95.00 91 ASP A O 1
ATOM 688 N N . ILE A 1 92 ? -6.133 -0.073 -8.641 1.00 94.38 92 ILE A N 1
ATOM 689 C CA . ILE A 1 92 ? -5.580 0.788 -9.694 1.00 94.38 92 ILE A CA 1
ATOM 690 C C . ILE A 1 92 ? -6.685 1.439 -10.528 1.00 94.38 92 ILE A C 1
ATOM 692 O O . ILE A 1 92 ? -6.617 2.633 -10.814 1.00 94.38 92 ILE A O 1
ATOM 696 N N . TYR A 1 93 ? -7.739 0.693 -10.869 1.00 93.94 93 TYR A N 1
ATOM 697 C CA . TYR A 1 93 ? -8.892 1.255 -11.571 1.00 93.94 93 TYR A CA 1
ATOM 698 C C . TYR A 1 93 ? -9.567 2.383 -10.775 1.00 93.94 93 TYR A C 1
ATOM 700 O O . TYR A 1 93 ? -9.893 3.421 -11.347 1.00 93.94 93 TYR A O 1
ATOM 708 N N . ILE A 1 94 ? -9.754 2.211 -9.463 1.00 93.31 94 ILE A N 1
ATOM 709 C CA . ILE A 1 94 ? -10.353 3.238 -8.596 1.00 93.31 94 ILE A CA 1
ATOM 710 C C . ILE A 1 94 ? -9.413 4.446 -8.455 1.00 93.31 94 ILE A C 1
ATOM 712 O O . ILE A 1 94 ? -9.869 5.585 -8.511 1.00 93.31 94 ILE A O 1
ATOM 716 N N . ILE A 1 95 ? -8.108 4.212 -8.309 1.00 91.81 95 ILE A N 1
ATOM 717 C CA . ILE A 1 95 ? -7.096 5.262 -8.122 1.00 91.81 95 ILE A CA 1
ATOM 718 C C . ILE A 1 95 ? -6.886 6.104 -9.392 1.00 91.81 95 ILE A C 1
ATOM 720 O O . ILE A 1 95 ? -6.584 7.288 -9.292 1.00 91.81 95 ILE A O 1
ATOM 724 N N . ASN A 1 96 ? -7.064 5.530 -10.582 1.00 87.81 96 ASN A N 1
ATOM 725 C CA . ASN A 1 96 ? -6.922 6.254 -11.853 1.00 87.81 96 ASN A CA 1
ATOM 726 C C . ASN A 1 96 ? -8.227 6.911 -12.340 1.00 87.81 96 ASN A C 1
ATOM 728 O O . ASN A 1 96 ? -8.231 7.572 -13.374 1.00 87.81 96 ASN A O 1
ATOM 732 N N . LYS A 1 97 ? -9.343 6.716 -11.628 1.00 83.81 97 LYS A N 1
ATOM 733 C CA . LYS A 1 97 ? -10.670 7.271 -11.954 1.00 83.81 97 LYS A CA 1
ATOM 734 C C . LYS A 1 97 ? -10.931 8.662 -11.359 1.00 83.81 97 LYS A C 1
ATOM 736 O O . LYS A 1 97 ? -12.034 9.177 -11.543 1.00 83.81 97 LYS A O 1
ATOM 741 N N . ILE A 1 98 ? -9.967 9.207 -10.618 1.00 69.88 98 ILE A N 1
ATOM 742 C CA . ILE A 1 98 ? -10.049 10.480 -9.885 1.00 69.88 98 ILE A CA 1
ATOM 743 C C . ILE A 1 98 ? -9.633 11.651 -10.772 1.00 69.88 98 ILE A C 1
ATOM 745 O O . ILE A 1 98 ? -8.685 11.467 -11.566 1.00 69.88 98 ILE A O 1
#

Secondary structure (DSSP, 8-state):
---------------------------EEE---HHHHHHHHHHTT--TTS-EEEEEEESS-SSS--TT-EEEEEETTTS--EEEEEPPHHHHHHHTT-

Radius of gyration: 23.95 Å; chains: 1; bounding box: 60×34×72 Å

Sequence (98 aa):
MRSTVCLGLPLILSLAIFPSSSMAAIKATLKITANQETVIRKIMNLPINIIYTLIVNDSDFNGKLNVGDVAIATNTKNNTDTKQHTLTAKDIYIINKI